Protein AF-A0A7C6CZQ2-F1 (afdb_monomer)

pLDDT: mean 89.4, std 7.91, range [57.25, 97.56]

Mean predicted aligned error: 5.73 Å

Structure (mmCIF, N/CA/C/O backbone):
data_AF-A0A7C6CZQ2-F1
#
_entry.id   AF-A0A7C6CZQ2-F1
#
loop_
_atom_site.group_PDB
_atom_site.id
_atom_site.type_symbol
_atom_site.label_atom_id
_atom_site.label_alt_id
_atom_site.label_comp_id
_atom_site.label_asym_id
_atom_site.label_entity_id
_atom_site.label_seq_id
_atom_site.pdbx_PDB_ins_code
_atom_site.Cartn_x
_atom_site.Cartn_y
_atom_site.Cartn_z
_atom_site.occupancy
_atom_site.B_iso_or_equiv
_atom_site.auth_seq_id
_atom_site.auth_comp_id
_atom_site.auth_asym_id
_atom_site.auth_atom_id
_atom_site.pdbx_PDB_model_num
ATOM 1 N N . MET A 1 1 ? 23.629 -5.383 -35.391 1.00 60.41 1 MET A N 1
ATOM 2 C CA . MET A 1 1 ? 22.673 -4.669 -34.529 1.00 60.41 1 MET A CA 1
ATOM 3 C C . MET A 1 1 ? 22.564 -3.257 -35.066 1.00 60.41 1 MET A C 1
ATOM 5 O O . MET A 1 1 ? 23.593 -2.602 -35.193 1.00 60.41 1 MET A O 1
ATOM 9 N N . ASN A 1 2 ? 21.377 -2.865 -35.525 1.00 86.19 2 ASN A N 1
ATOM 10 C CA . ASN A 1 2 ? 21.144 -1.537 -36.102 1.00 86.19 2 ASN A CA 1
ATOM 11 C C . ASN A 1 2 ? 20.947 -0.507 -34.971 1.00 86.19 2 ASN A C 1
ATOM 13 O O . ASN A 1 2 ? 20.428 -0.851 -33.911 1.00 86.19 2 ASN A O 1
ATOM 17 N N . ASP A 1 3 ? 21.317 0.754 -35.182 1.00 90.19 3 ASP A N 1
ATOM 18 C CA . ASP A 1 3 ? 21.176 1.828 -34.185 1.00 90.19 3 ASP A CA 1
ATOM 19 C C . ASP A 1 3 ? 19.722 1.984 -33.697 1.00 90.19 3 ASP A C 1
ATOM 21 O O . ASP A 1 3 ? 19.472 2.262 -32.522 1.00 90.19 3 ASP A O 1
ATOM 25 N N . ASP A 1 4 ? 18.748 1.749 -34.579 1.00 91.69 4 ASP A N 1
ATOM 26 C CA . ASP A 1 4 ? 17.319 1.802 -34.247 1.00 91.69 4 ASP A CA 1
ATOM 27 C C . ASP A 1 4 ? 16.859 0.642 -33.354 1.00 91.69 4 ASP A C 1
ATOM 29 O O . ASP A 1 4 ? 15.995 0.823 -32.493 1.00 91.69 4 ASP A O 1
ATOM 33 N N . GLU A 1 5 ? 17.462 -0.534 -33.529 1.00 93.56 5 GLU A N 1
ATOM 34 C CA . GLU A 1 5 ? 17.205 -1.732 -32.726 1.00 93.56 5 GLU A CA 1
ATOM 35 C C . GLU A 1 5 ? 17.724 -1.520 -31.300 1.00 93.56 5 GLU A C 1
ATOM 37 O O . GLU A 1 5 ? 16.963 -1.626 -30.341 1.00 93.56 5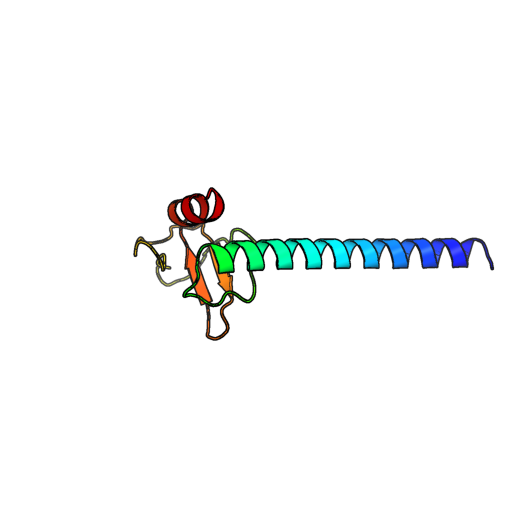 GLU A O 1
ATOM 42 N N . MET A 1 6 ? 18.961 -1.034 -31.170 1.00 92.75 6 MET A N 1
ATOM 43 C CA . MET A 1 6 ? 19.561 -0.680 -29.881 1.00 92.75 6 MET A CA 1
ATOM 44 C C . MET A 1 6 ? 18.772 0.424 -29.155 1.00 92.75 6 MET A C 1
ATOM 46 O O . MET A 1 6 ? 18.573 0.370 -27.941 1.00 92.75 6 MET A O 1
ATOM 50 N N . ARG A 1 7 ? 18.268 1.434 -29.878 1.00 94.19 7 ARG A N 1
ATOM 51 C CA . ARG A 1 7 ? 17.410 2.479 -29.288 1.00 94.19 7 ARG A CA 1
ATOM 52 C C . ARG A 1 7 ? 16.069 1.939 -28.805 1.00 94.19 7 ARG A C 1
ATOM 54 O O . ARG A 1 7 ? 15.527 2.483 -27.844 1.00 94.19 7 ARG A O 1
ATOM 61 N N . ARG A 1 8 ? 15.505 0.940 -29.486 1.00 94.88 8 ARG A N 1
ATOM 62 C CA . ARG A 1 8 ? 14.261 0.288 -29.070 1.00 94.88 8 ARG A CA 1
ATOM 63 C C . ARG A 1 8 ? 14.484 -0.531 -27.803 1.00 94.88 8 ARG A C 1
ATOM 65 O O . ARG A 1 8 ? 13.776 -0.292 -26.832 1.00 94.88 8 ARG A O 1
ATOM 72 N N . GLU A 1 9 ? 15.501 -1.384 -27.787 1.00 95.06 9 GLU A N 1
ATOM 73 C CA . GLU A 1 9 ? 15.862 -2.183 -26.609 1.00 95.06 9 GLU A CA 1
ATOM 74 C C . GLU A 1 9 ? 16.140 -1.297 -25.389 1.00 95.06 9 GLU A C 1
ATOM 76 O O . GLU A 1 9 ? 15.650 -1.559 -24.296 1.00 95.06 9 GLU A O 1
ATOM 81 N N . LEU A 1 10 ? 16.852 -0.178 -25.570 1.00 96.38 10 LEU A N 1
ATOM 82 C CA . LEU A 1 10 ? 17.088 0.778 -24.485 1.00 96.38 10 LEU A CA 1
ATOM 83 C C . LEU A 1 10 ? 15.806 1.427 -23.947 1.00 96.38 10 LEU A C 1
ATOM 85 O O . LEU A 1 10 ? 15.777 1.793 -22.773 1.00 96.38 10 LEU A O 1
ATOM 89 N N . ARG A 1 11 ? 14.769 1.625 -24.772 1.00 95.94 11 ARG A N 1
ATOM 90 C CA . ARG A 1 11 ? 13.468 2.120 -24.289 1.00 95.94 11 ARG A CA 1
ATOM 91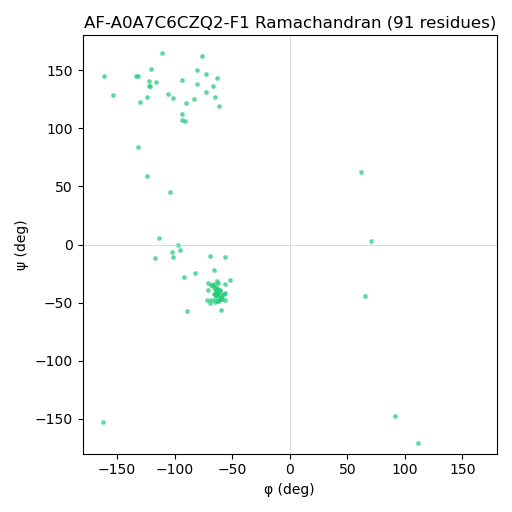 C C . ARG A 1 11 ? 12.740 1.042 -23.497 1.00 95.94 11 ARG A C 1
ATOM 93 O O . ARG A 1 11 ? 12.328 1.327 -22.380 1.00 95.94 11 ARG A O 1
ATOM 100 N N . GLU A 1 12 ? 12.678 -0.175 -24.029 1.00 96.69 12 GLU A N 1
ATOM 101 C CA . GLU A 1 12 ? 12.034 -1.319 -23.370 1.00 96.69 12 GLU A CA 1
ATOM 102 C C . GLU A 1 12 ? 12.686 -1.601 -22.005 1.00 96.69 12 GLU A C 1
ATOM 104 O O . GLU A 1 12 ? 12.006 -1.621 -20.984 1.00 96.69 12 GLU A O 1
ATOM 109 N N . LEU A 1 13 ? 14.020 -1.640 -21.934 1.00 96.94 13 LEU A N 1
ATOM 110 C CA . LEU A 1 13 ? 14.742 -1.823 -20.668 1.00 96.94 13 LEU A CA 1
ATOM 111 C C . LEU A 1 13 ? 14.509 -0.687 -19.660 1.00 96.94 13 LEU A C 1
ATOM 113 O O . LEU A 1 13 ? 14.524 -0.915 -18.450 1.00 96.94 13 LEU A O 1
ATOM 117 N N . ARG A 1 14 ? 14.321 0.554 -20.126 1.00 97.56 14 ARG A N 1
ATOM 118 C CA . ARG A 1 14 ? 13.996 1.687 -19.242 1.00 97.56 14 ARG A CA 1
ATOM 119 C C . ARG A 1 14 ? 12.581 1.577 -18.686 1.00 97.56 14 ARG A C 1
ATOM 121 O O . ARG A 1 14 ? 12.379 1.916 -17.521 1.00 97.56 14 ARG A O 1
ATOM 128 N N . GLU A 1 15 ? 11.634 1.125 -19.499 1.00 97.31 15 GLU A N 1
ATOM 129 C CA . GLU A 1 15 ? 10.255 0.866 -19.084 1.00 97.31 15 GLU A CA 1
ATOM 130 C C . GLU A 1 15 ? 10.204 -0.281 -18.066 1.00 97.31 15 GLU A C 1
ATOM 132 O O . GLU A 1 15 ? 9.647 -0.106 -16.981 1.00 97.31 15 GLU A O 1
ATOM 137 N N . ASP A 1 16 ? 10.895 -1.390 -18.337 1.00 97.19 16 ASP A N 1
ATOM 138 C CA . ASP A 1 16 ? 11.002 -2.526 -17.417 1.00 97.19 16 ASP A CA 1
ATOM 139 C C . ASP A 1 16 ? 11.630 -2.122 -16.079 1.00 97.19 16 ASP A C 1
ATOM 141 O O . ASP A 1 16 ? 11.118 -2.454 -15.008 1.00 97.19 16 ASP A O 1
ATOM 145 N N . LEU A 1 17 ? 12.715 -1.341 -16.110 1.00 97.31 17 LEU A N 1
ATOM 146 C CA . LEU A 1 17 ? 13.355 -0.842 -14.894 1.00 97.31 17 LEU A CA 1
ATOM 147 C C . LEU A 1 17 ? 12.412 0.055 -14.079 1.00 97.31 17 LEU A C 1
ATOM 149 O O . LEU A 1 17 ? 12.425 -0.001 -12.848 1.00 97.31 17 LEU A O 1
ATOM 153 N N . ALA A 1 18 ? 11.602 0.885 -14.740 1.00 96.56 18 ALA A N 1
ATOM 154 C CA . ALA A 1 18 ? 10.622 1.729 -14.064 1.00 96.56 18 ALA A CA 1
ATOM 155 C C . ALA A 1 18 ? 9.536 0.887 -13.375 1.00 96.56 18 ALA A C 1
ATOM 157 O O . ALA A 1 18 ? 9.205 1.149 -12.217 1.00 96.56 18 ALA A O 1
ATOM 158 N N . LEU A 1 19 ? 9.040 -0.161 -14.042 1.00 95.25 19 LEU A N 1
ATOM 159 C CA . LEU A 1 19 ? 8.071 -1.097 -13.467 1.00 95.25 19 LEU A CA 1
ATOM 160 C C . LEU A 1 19 ? 8.647 -1.859 -12.269 1.00 95.25 19 LEU A C 1
ATOM 162 O O . LEU A 1 19 ? 7.985 -1.972 -11.238 1.00 95.25 19 LEU A O 1
ATOM 166 N N . LEU A 1 20 ? 9.890 -2.337 -12.370 1.00 96.31 20 LEU A N 1
ATOM 167 C CA . LEU A 1 20 ? 10.554 -3.049 -11.277 1.00 96.31 20 LEU A CA 1
ATOM 168 C C . LEU A 1 20 ? 10.779 -2.153 -10.057 1.00 96.31 20 LEU A C 1
ATOM 170 O O . LEU A 1 20 ? 10.557 -2.594 -8.932 1.00 96.31 20 LEU A O 1
ATOM 174 N N . ARG A 1 21 ? 11.155 -0.886 -10.262 1.00 95.81 21 ARG A N 1
ATOM 175 C CA . ARG A 1 21 ? 11.290 0.087 -9.166 1.00 95.81 21 ARG A CA 1
ATOM 176 C C . ARG A 1 21 ? 9.962 0.346 -8.464 1.00 95.81 21 ARG A C 1
ATOM 178 O O . ARG A 1 21 ? 9.921 0.339 -7.240 1.00 95.81 21 ARG A O 1
ATOM 185 N N . LEU A 1 22 ? 8.877 0.506 -9.223 1.00 91.94 22 LEU A N 1
ATOM 186 C CA . LEU A 1 22 ? 7.539 0.665 -8.652 1.00 91.94 22 LEU A CA 1
ATOM 187 C C . LEU A 1 22 ? 7.105 -0.581 -7.863 1.00 91.94 22 LEU A C 1
ATOM 189 O O . LEU A 1 22 ? 6.525 -0.468 -6.784 1.00 91.94 22 LEU A O 1
ATOM 193 N N . ALA A 1 23 ? 7.383 -1.777 -8.387 1.00 91.25 23 ALA A N 1
ATOM 194 C CA . ALA A 1 23 ? 7.089 -3.027 -7.693 1.00 91.25 23 ALA A CA 1
ATOM 195 C C . ALA A 1 23 ? 7.894 -3.156 -6.390 1.00 91.25 23 ALA A C 1
ATOM 197 O O . ALA A 1 23 ? 7.339 -3.567 -5.370 1.00 91.25 23 ALA A O 1
ATOM 198 N N . GLN A 1 24 ? 9.170 -2.761 -6.408 1.00 94.06 24 GLN A N 1
ATOM 199 C CA . GLN A 1 24 ? 10.022 -2.731 -5.224 1.00 94.06 24 GLN A CA 1
ATOM 200 C C . GLN A 1 24 ? 9.484 -1.755 -4.167 1.00 94.06 24 GLN A C 1
ATOM 202 O O . GLN A 1 24 ? 9.315 -2.153 -3.019 1.00 94.06 24 GLN A O 1
ATOM 207 N N . GLU A 1 25 ? 9.134 -0.525 -4.548 1.00 91.62 25 GLU A N 1
ATOM 208 C CA . GLU A 1 25 ? 8.561 0.471 -3.631 1.00 91.62 25 GLU A CA 1
ATOM 209 C C . GLU A 1 25 ? 7.258 -0.034 -2.985 1.00 91.62 25 GLU A C 1
ATOM 211 O O . GLU A 1 25 ? 7.046 0.081 -1.777 1.00 91.62 25 GLU A O 1
ATOM 216 N N . ARG A 1 26 ? 6.379 -0.666 -3.774 1.00 90.62 26 ARG A N 1
ATOM 217 C CA . ARG A 1 26 ? 5.144 -1.281 -3.261 1.00 90.62 26 ARG A CA 1
ATOM 218 C C . ARG A 1 26 ? 5.437 -2.408 -2.273 1.00 90.62 26 ARG A C 1
ATOM 220 O O . ARG A 1 26 ? 4.762 -2.502 -1.247 1.00 90.62 26 ARG A O 1
ATOM 227 N N . LEU A 1 27 ? 6.433 -3.244 -2.558 1.00 92.06 27 LEU A N 1
ATOM 228 C CA . LEU A 1 27 ? 6.843 -4.324 -1.663 1.00 92.06 27 LEU A CA 1
ATOM 229 C C . LEU A 1 27 ? 7.420 -3.781 -0.350 1.00 92.06 27 LEU A C 1
ATOM 231 O O . LEU A 1 27 ? 7.070 -4.288 0.716 1.00 92.06 27 LEU A O 1
ATOM 235 N N . GLU A 1 28 ? 8.258 -2.746 -0.409 1.00 92.00 28 GLU A N 1
ATOM 236 C CA . GLU A 1 28 ? 8.817 -2.069 0.767 1.00 92.00 28 GLU A CA 1
ATOM 237 C C . GLU A 1 28 ? 7.700 -1.497 1.646 1.00 92.00 28 GLU A C 1
ATOM 239 O O . GLU A 1 28 ? 7.655 -1.770 2.848 1.00 92.00 28 GLU A O 1
ATOM 244 N N . ASN A 1 29 ? 6.726 -0.813 1.040 1.00 90.56 29 ASN A N 1
ATOM 245 C CA . ASN A 1 29 ? 5.571 -0.283 1.758 1.00 90.56 29 ASN A CA 1
ATOM 246 C C . ASN A 1 29 ? 4.742 -1.384 2.438 1.00 90.56 29 ASN A C 1
ATOM 248 O O . ASN A 1 29 ? 4.387 -1.262 3.610 1.00 90.56 29 ASN A O 1
ATOM 252 N N . VAL A 1 30 ? 4.434 -2.472 1.726 1.00 92.75 30 VAL A N 1
ATOM 253 C CA . VAL A 1 30 ? 3.688 -3.611 2.289 1.00 92.75 30 VAL A CA 1
ATOM 254 C C . VAL A 1 30 ? 4.480 -4.287 3.409 1.00 92.75 30 VAL A C 1
ATOM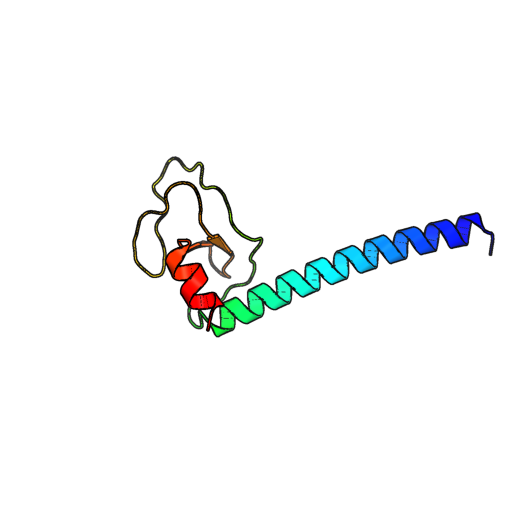 256 O O . VAL A 1 30 ? 3.900 -4.678 4.421 1.00 92.75 30 VAL A O 1
ATOM 259 N N . THR A 1 31 ? 5.799 -4.402 3.266 1.00 92.06 31 THR A N 1
ATOM 260 C CA . THR A 1 31 ? 6.678 -4.995 4.283 1.00 92.06 31 THR A CA 1
ATOM 261 C C . THR A 1 31 ? 6.692 -4.149 5.553 1.00 92.06 31 THR A C 1
ATOM 263 O O . THR A 1 31 ? 6.440 -4.677 6.636 1.00 92.06 31 THR A O 1
ATOM 266 N N . MET A 1 32 ? 6.895 -2.835 5.423 1.00 92.06 32 MET A N 1
ATOM 267 C CA . MET A 1 32 ? 6.823 -1.883 6.534 1.00 92.06 32 MET A CA 1
ATOM 268 C C . MET A 1 32 ? 5.460 -1.956 7.237 1.00 92.06 32 MET A C 1
ATOM 270 O O . MET A 1 32 ? 5.392 -2.079 8.458 1.00 92.06 32 MET A O 1
ATOM 274 N N . LEU A 1 33 ? 4.362 -1.946 6.475 1.00 92.19 33 LEU A N 1
ATOM 275 C CA . LEU A 1 33 ? 3.014 -2.005 7.041 1.00 92.19 33 LEU A CA 1
ATOM 276 C C . LEU A 1 33 ? 2.725 -3.332 7.744 1.00 92.19 33 LEU A C 1
ATOM 278 O O . LEU A 1 33 ? 2.074 -3.321 8.781 1.00 92.19 33 LEU A O 1
ATOM 282 N N . ASN A 1 34 ? 3.210 -4.467 7.236 1.00 92.19 34 ASN A N 1
ATOM 283 C CA . ASN A 1 34 ? 3.072 -5.744 7.941 1.00 92.19 34 ASN A CA 1
ATOM 284 C C . ASN A 1 34 ? 3.900 -5.793 9.228 1.00 92.19 34 ASN A C 1
ATOM 286 O O . ASN A 1 34 ? 3.447 -6.386 10.206 1.00 92.19 34 ASN A O 1
ATOM 290 N N . ALA A 1 35 ? 5.079 -5.166 9.249 1.00 90.56 35 ALA A N 1
ATOM 291 C CA . ALA A 1 35 ? 5.880 -5.055 10.464 1.00 90.56 35 ALA A CA 1
ATOM 292 C C . ALA A 1 35 ? 5.156 -4.221 11.532 1.00 90.56 35 ALA A C 1
ATOM 294 O O . ALA A 1 35 ? 5.097 -4.617 12.695 1.00 90.56 35 ALA A O 1
ATOM 295 N N . ALA A 1 36 ? 4.551 -3.105 11.124 1.00 89.69 36 ALA A N 1
ATOM 296 C CA . ALA A 1 36 ? 3.882 -2.188 12.035 1.00 89.69 36 ALA A CA 1
ATOM 297 C C . ALA A 1 36 ? 2.441 -2.618 12.405 1.00 89.69 36 ALA A C 1
ATOM 299 O O . ALA A 1 36 ? 1.940 -2.275 13.473 1.00 89.69 36 ALA A O 1
ATOM 300 N N . LEU A 1 37 ? 1.772 -3.408 11.554 1.00 88.56 37 LEU A N 1
ATOM 301 C CA . LEU A 1 37 ? 0.385 -3.872 11.711 1.00 88.56 37 LEU A CA 1
ATOM 302 C C . LEU A 1 37 ? 0.302 -5.403 11.662 1.00 88.56 37 LEU A C 1
ATOM 304 O O . LEU A 1 37 ? -0.416 -5.978 10.839 1.00 88.56 37 LEU A O 1
ATOM 308 N N . SER A 1 38 ? 1.005 -6.065 12.582 1.00 80.44 38 SER A N 1
ATOM 309 C CA . SER A 1 38 ? 1.214 -7.524 12.610 1.00 80.44 38 SER A CA 1
ATOM 310 C C . SER A 1 38 ? -0.057 -8.396 12.628 1.00 80.44 38 SER A C 1
ATOM 312 O O . SER A 1 38 ? 0.028 -9.603 12.414 1.00 80.44 38 SER A O 1
ATOM 314 N N . GLY A 1 39 ? -1.246 -7.814 12.827 1.00 83.88 39 GLY A N 1
ATOM 315 C CA . GLY A 1 39 ? -2.534 -8.517 12.799 1.00 83.88 39 GLY A CA 1
ATOM 316 C C . GLY A 1 39 ? -3.367 -8.367 11.519 1.00 83.88 39 GLY A C 1
ATOM 317 O O . GLY A 1 39 ? -4.363 -9.076 11.381 1.00 83.88 39 GLY A O 1
ATOM 318 N N . LEU A 1 40 ? -3.022 -7.459 10.596 1.00 84.44 40 LEU A N 1
ATOM 319 C CA . LEU A 1 40 ? -3.888 -7.155 9.443 1.00 84.44 40 LEU A CA 1
ATOM 320 C C . LEU A 1 40 ? -3.587 -7.997 8.195 1.00 84.44 40 LEU A C 1
ATOM 322 O O . LEU A 1 40 ? -4.503 -8.246 7.413 1.00 84.44 40 LEU A O 1
ATOM 326 N N . GLY A 1 41 ? -2.345 -8.457 8.007 1.00 90.12 41 GLY A N 1
ATOM 327 C CA . GLY A 1 41 ? -1.954 -9.248 6.831 1.00 90.12 41 GLY A CA 1
ATOM 328 C C . GLY A 1 41 ? -2.126 -8.462 5.528 1.00 90.12 41 GLY A C 1
ATOM 329 O O . GLY A 1 41 ? -2.949 -8.814 4.676 1.00 90.12 41 GLY A O 1
ATOM 330 N N . VAL A 1 42 ? -1.383 -7.360 5.413 1.00 92.81 42 VAL A N 1
ATOM 331 C CA . VAL A 1 42 ? -1.449 -6.430 4.280 1.00 92.81 42 VAL A CA 1
ATOM 332 C C . VAL A 1 42 ? -0.794 -7.074 3.061 1.00 92.81 42 VAL A C 1
ATOM 334 O O . VAL A 1 42 ? 0.321 -7.576 3.144 1.00 92.81 42 VAL A O 1
ATOM 337 N N . ILE A 1 43 ? -1.471 -7.043 1.917 1.00 93.62 43 ILE A N 1
ATOM 338 C CA . ILE A 1 43 ? -0.965 -7.581 0.643 1.00 93.62 43 ILE A CA 1
ATOM 339 C C . ILE A 1 43 ? -0.798 -6.506 -0.430 1.00 93.62 43 ILE A C 1
ATOM 341 O O . ILE A 1 43 ? -0.183 -6.757 -1.461 1.00 93.62 43 ILE A O 1
ATOM 345 N N . GLY A 1 44 ? -1.337 -5.310 -0.196 1.00 92.06 44 GLY A N 1
ATOM 346 C CA . GLY A 1 44 ? -1.248 -4.205 -1.136 1.00 92.06 44 GLY A CA 1
ATOM 347 C C . GLY A 1 44 ? -1.524 -2.864 -0.474 1.00 92.06 44 GLY A C 1
ATOM 348 O O . GLY A 1 44 ? -2.357 -2.750 0.427 1.00 9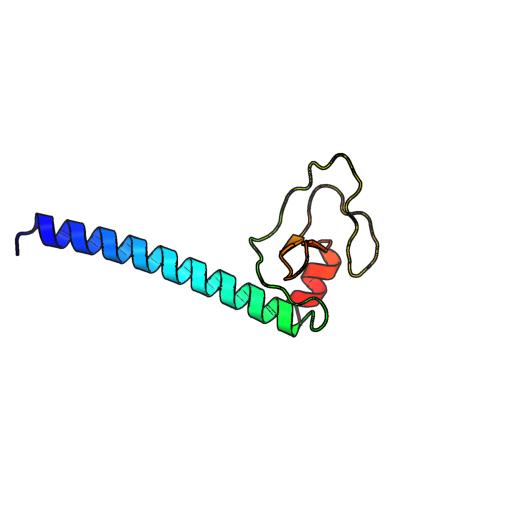2.06 44 GLY A O 1
ATOM 349 N N . TYR A 1 45 ? -0.812 -1.849 -0.947 1.00 90.75 45 TYR A N 1
ATOM 350 C CA . TYR A 1 45 ? -0.983 -0.457 -0.562 1.00 90.75 45 TYR A CA 1
ATOM 351 C C . TYR A 1 45 ? -0.509 0.428 -1.714 1.00 90.75 45 TYR A C 1
ATOM 353 O O . TYR A 1 45 ? 0.594 0.245 -2.228 1.00 90.75 45 TYR A O 1
ATOM 361 N N . GLU A 1 46 ? -1.355 1.370 -2.126 1.00 85.12 46 GLU A N 1
ATOM 362 C CA . GLU A 1 46 ? -1.092 2.246 -3.276 1.00 85.12 46 GLU A CA 1
ATOM 363 C C . GLU A 1 46 ? -0.909 3.717 -2.888 1.00 85.12 46 GLU A C 1
ATOM 365 O O . GLU A 1 46 ? -0.768 4.565 -3.766 1.00 85.12 46 GLU A O 1
ATOM 370 N N . GLY A 1 47 ? -0.883 4.031 -1.590 1.00 86.00 47 GLY A N 1
ATOM 371 C CA . GLY A 1 47 ? -0.751 5.404 -1.116 1.00 86.00 47 GLY A CA 1
ATOM 372 C C . GLY A 1 47 ? -2.009 5.961 -0.436 1.00 86.00 47 GLY A C 1
ATOM 373 O O . GLY A 1 47 ? -2.964 5.229 -0.152 1.00 86.00 47 GLY A O 1
ATOM 374 N N . PRO A 1 48 ? -2.015 7.275 -0.153 1.00 87.81 48 PRO A N 1
ATOM 375 C CA . PRO A 1 48 ? -3.202 7.975 0.314 1.00 87.81 48 PRO A CA 1
ATOM 376 C C . PRO A 1 48 ? -4.302 7.954 -0.754 1.00 87.81 48 PRO A C 1
ATOM 378 O O . PRO A 1 48 ? -4.045 8.096 -1.948 1.00 87.81 48 PRO A O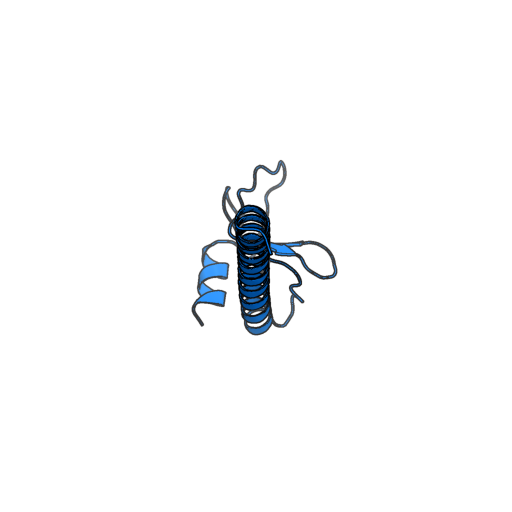 1
ATOM 381 N N . CYS A 1 49 ? -5.546 7.830 -0.308 1.00 86.69 49 CYS A N 1
ATOM 382 C CA . CYS A 1 49 ? -6.725 7.736 -1.157 1.00 86.69 49 CYS A CA 1
ATOM 383 C C . CYS A 1 49 ? -7.816 8.701 -0.680 1.00 86.69 49 CYS A C 1
ATOM 385 O O . CYS A 1 49 ? -7.978 8.960 0.520 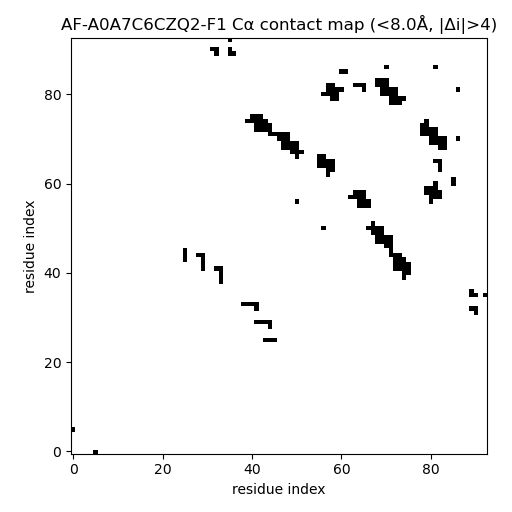1.00 86.69 49 CYS A O 1
ATOM 387 N N . LEU A 1 50 ? -8.552 9.251 -1.647 1.00 84.06 50 LEU A N 1
ATOM 388 C CA . LEU A 1 50 ? -9.716 10.085 -1.384 1.00 84.06 50 LEU A CA 1
ATOM 389 C C . LEU A 1 50 ? -10.967 9.204 -1.325 1.00 84.06 50 LEU A C 1
ATOM 391 O O . LEU A 1 50 ? -11.291 8.508 -2.285 1.00 84.06 50 LEU A O 1
ATOM 395 N N . PHE A 1 51 ? -11.673 9.237 -0.199 1.00 80.44 51 PHE A N 1
ATOM 396 C CA . PHE A 1 51 ? -12.936 8.536 -0.014 1.00 80.44 51 PHE A CA 1
ATOM 397 C C . PHE A 1 51 ? -14.093 9.450 -0.403 1.00 80.44 51 PHE A C 1
ATOM 399 O O . PHE A 1 51 ? -14.465 10.344 0.356 1.00 80.44 51 PHE A O 1
ATOM 406 N N . ASP A 1 52 ? -14.693 9.172 -1.557 1.00 68.75 52 ASP A N 1
ATOM 407 C CA . ASP A 1 52 ? -15.940 9.797 -2.011 1.00 68.75 52 ASP A CA 1
ATOM 408 C C . ASP A 1 52 ? -17.114 8.813 -1.845 1.00 68.75 52 ASP A C 1
ATOM 410 O O . ASP A 1 52 ? -17.897 8.531 -2.751 1.00 68.75 52 ASP A O 1
ATOM 414 N N . LEU A 1 53 ? -17.155 8.155 -0.680 1.00 62.06 53 LEU A N 1
ATOM 415 C CA . LEU A 1 53 ? -18.054 7.032 -0.423 1.00 62.06 53 LEU A CA 1
ATOM 416 C C . LEU A 1 53 ? -19.366 7.499 0.230 1.00 62.06 53 LEU A C 1
ATOM 418 O O . LEU A 1 53 ? -19.340 8.304 1.161 1.00 62.06 53 LEU A O 1
ATOM 422 N N . PRO A 1 54 ? -20.522 6.914 -0.146 1.00 65.12 54 PRO A N 1
ATOM 423 C CA . PRO A 1 54 ? -21.822 7.242 0.449 1.00 65.12 54 PRO A CA 1
ATOM 424 C C . PRO A 1 54 ? -21.961 6.781 1.911 1.00 65.12 54 PRO A C 1
ATOM 426 O O . PRO A 1 54 ? -22.938 7.119 2.578 1.00 65.12 54 PRO A O 1
ATOM 429 N N . LYS A 1 55 ? -21.011 5.982 2.419 1.00 71.44 55 LYS A N 1
ATOM 430 C CA . LYS A 1 55 ? -20.973 5.498 3.804 1.00 71.44 55 LYS A CA 1
ATOM 431 C C . LYS A 1 55 ? -19.733 6.037 4.520 1.00 71.44 55 LYS A C 1
ATOM 433 O O . LYS A 1 55 ? -18.655 6.041 3.924 1.00 71.44 55 LYS A O 1
ATOM 438 N N . PRO A 1 56 ? -19.858 6.434 5.801 1.00 76.25 56 PRO A N 1
ATOM 439 C CA . PRO A 1 56 ? -18.721 6.900 6.579 1.00 76.25 56 PRO A CA 1
ATOM 440 C C . PRO A 1 56 ? -17.689 5.776 6.702 1.00 76.25 56 PRO A C 1
ATOM 442 O O . PRO A 1 56 ? -17.983 4.709 7.239 1.00 76.25 56 PRO A O 1
ATOM 445 N N . THR A 1 57 ? -16.487 6.030 6.191 1.00 89.69 57 THR A N 1
ATOM 446 C CA . THR A 1 57 ? -15.343 5.124 6.327 1.00 89.69 57 THR A CA 1
ATOM 447 C C . THR A 1 57 ? -14.727 5.328 7.705 1.00 89.69 57 THR A C 1
ATOM 449 O O . THR A 1 57 ? -14.632 6.462 8.177 1.00 89.69 57 THR A O 1
ATOM 452 N N . VAL A 1 58 ? -14.351 4.246 8.383 1.00 92.19 58 VAL A N 1
ATOM 453 C CA . VAL A 1 58 ? -13.897 4.284 9.778 1.00 92.19 58 VAL A CA 1
ATOM 454 C C . VAL A 1 58 ? -12.491 3.710 9.871 1.00 92.19 58 VAL A C 1
ATOM 456 O O . VAL A 1 58 ? -12.195 2.690 9.254 1.00 92.19 58 VAL A O 1
ATOM 459 N N . CYS A 1 59 ? -11.628 4.374 10.637 1.00 93.25 59 CYS A N 1
ATOM 460 C CA . CYS A 1 59 ? -10.274 3.909 10.893 1.00 93.25 59 CYS A CA 1
ATOM 461 C C . CYS A 1 59 ? -10.301 2.593 11.681 1.00 93.25 59 CYS A C 1
ATOM 463 O O . CYS A 1 59 ? -10.890 2.536 12.760 1.00 93.25 59 CYS A O 1
ATOM 465 N N . VAL A 1 60 ? -9.615 1.564 11.182 1.00 92.88 60 VAL A N 1
ATOM 466 C CA . VAL A 1 60 ? -9.529 0.247 11.834 1.00 92.88 60 VAL A CA 1
ATOM 467 C C . VAL A 1 60 ? -8.777 0.287 13.173 1.00 92.88 60 VAL A C 1
ATOM 469 O O . VAL A 1 60 ? -8.983 -0.584 14.008 1.00 92.88 60 VAL A O 1
ATOM 472 N N . ILE A 1 61 ? -7.932 1.303 13.394 1.00 92.75 61 ILE A N 1
ATOM 473 C CA . ILE A 1 61 ? -7.115 1.441 14.610 1.00 92.75 61 ILE A CA 1
ATOM 474 C C . ILE A 1 61 ? -7.861 2.218 15.698 1.00 92.75 61 ILE A C 1
ATOM 476 O O . ILE A 1 61 ? -8.053 1.715 16.798 1.00 92.75 61 ILE A O 1
ATOM 480 N N . CYS A 1 62 ? -8.301 3.445 15.403 1.00 93.69 62 CYS A N 1
ATOM 481 C CA . CYS A 1 62 ? -8.888 4.334 16.413 1.00 93.69 62 CYS A CA 1
ATOM 482 C C . CYS A 1 62 ? -10.420 4.424 16.375 1.00 93.69 62 CYS A C 1
ATOM 484 O O . CYS A 1 62 ? -11.009 5.094 17.219 1.00 93.69 62 CY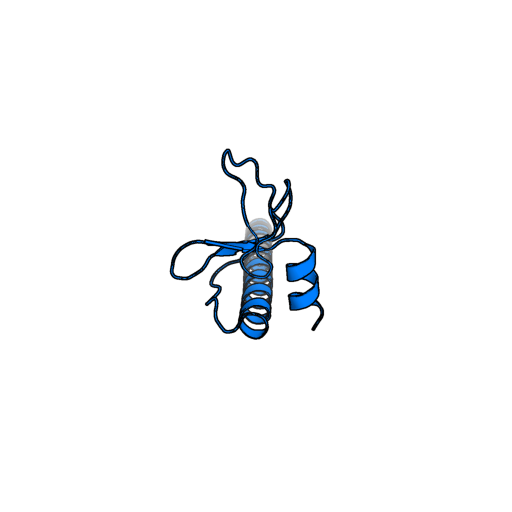S A O 1
ATOM 486 N N . GLY A 1 63 ? -11.086 3.824 15.383 1.00 93.50 63 GLY A N 1
ATOM 487 C CA . GLY A 1 63 ? -12.543 3.906 15.236 1.00 93.50 63 GLY A CA 1
ATOM 488 C C . GLY A 1 63 ? -13.073 5.285 14.817 1.00 93.50 63 GLY A C 1
ATOM 489 O O . GLY A 1 63 ? -14.286 5.476 14.720 1.00 93.50 63 GLY A O 1
ATOM 490 N N . ALA A 1 64 ? -12.199 6.262 14.554 1.00 91.94 64 ALA A N 1
ATOM 491 C CA . ALA A 1 64 ? -12.608 7.584 14.093 1.00 91.94 64 ALA A CA 1
ATOM 492 C C . ALA A 1 64 ? -13.094 7.543 12.639 1.00 91.94 64 ALA A C 1
ATOM 494 O O . ALA A 1 64 ? -12.571 6.794 11.808 1.00 91.94 64 ALA A O 1
ATOM 495 N N . ARG A 1 65 ? -14.068 8.397 12.310 1.00 91.00 65 ARG A N 1
ATOM 496 C CA . ARG A 1 65 ? -14.495 8.599 10.921 1.00 91.00 65 ARG A CA 1
ATOM 497 C C . ARG A 1 65 ? -13.376 9.250 10.118 1.00 91.00 65 ARG A C 1
ATOM 499 O O . ARG A 1 65 ? -12.742 10.201 10.573 1.00 91.00 65 ARG A O 1
ATOM 506 N N . ILE A 1 66 ? -13.164 8.742 8.914 1.00 90.44 66 ILE A N 1
ATOM 507 C CA . ILE A 1 66 ? -12.207 9.278 7.959 1.00 90.44 66 ILE A CA 1
ATOM 508 C C . ILE A 1 66 ? -12.957 10.252 7.057 1.00 90.44 66 ILE A C 1
ATOM 510 O O . ILE A 1 66 ? -13.822 9.853 6.278 1.00 90.44 66 ILE A O 1
ATOM 514 N N . ASN A 1 67 ? -12.632 11.536 7.183 1.00 82.81 67 ASN A N 1
ATOM 515 C CA . ASN A 1 67 ? -13.253 12.592 6.394 1.00 82.81 67 ASN A CA 1
ATOM 516 C C . ASN A 1 67 ? -12.396 12.853 5.153 1.00 82.81 67 ASN A C 1
ATOM 518 O O . ASN A 1 67 ? -11.322 13.442 5.262 1.00 82.81 67 ASN A O 1
ATOM 522 N N . HIS A 1 68 ? -12.891 12.427 3.991 1.00 80.69 68 HIS A N 1
ATOM 523 C CA . HIS A 1 68 ? -12.329 12.648 2.652 1.00 80.69 68 H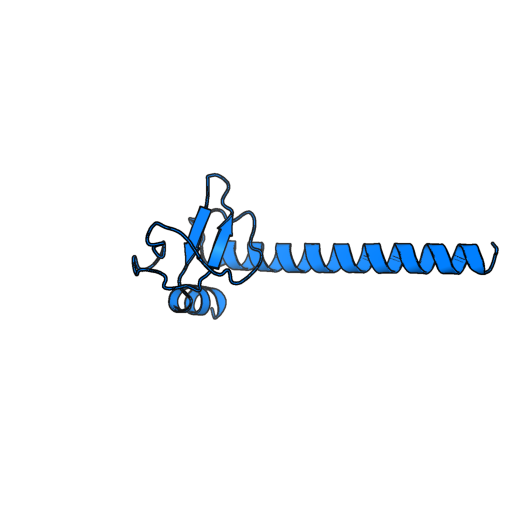IS A CA 1
ATOM 524 C C . HIS A 1 68 ? -10.973 12.005 2.352 1.00 80.69 68 HIS A C 1
ATOM 526 O O . HIS A 1 68 ? -10.843 11.433 1.283 1.00 80.69 68 HIS A O 1
ATOM 532 N N . LEU A 1 69 ? -9.974 12.065 3.235 1.00 88.19 69 LEU A N 1
ATOM 533 C CA . LEU A 1 69 ? -8.623 11.561 2.970 1.00 88.19 69 LEU A CA 1
ATOM 534 C C . LEU A 1 69 ? -8.196 10.535 4.020 1.00 88.19 69 LEU A C 1
ATOM 536 O O . LEU A 1 69 ? -8.191 10.818 5.221 1.00 88.19 69 LEU A O 1
ATOM 540 N N . GLY A 1 70 ? -7.760 9.368 3.562 1.00 91.88 70 GLY A N 1
ATOM 541 C CA . GLY A 1 70 ? -7.083 8.394 4.407 1.00 91.88 70 GLY A CA 1
ATOM 542 C C . GLY A 1 70 ? -6.326 7.369 3.584 1.00 91.88 70 GLY A C 1
ATOM 543 O O . GLY A 1 70 ? -5.870 7.658 2.482 1.00 91.88 70 GLY A O 1
ATOM 544 N N . TYR A 1 71 ? -6.153 6.184 4.148 1.00 93.25 71 TYR A N 1
ATOM 545 C CA . TYR A 1 71 ? -5.255 5.167 3.618 1.00 93.25 71 TYR A CA 1
ATOM 546 C C . TYR A 1 71 ? -6.016 3.858 3.527 1.00 93.25 71 TYR A C 1
ATOM 548 O O . TYR A 1 71 ? -6.567 3.394 4.524 1.00 93.25 71 TYR A O 1
ATOM 556 N N . GLU A 1 72 ? -6.073 3.284 2.333 1.00 93.25 72 GLU A N 1
ATOM 557 C CA . GLU A 1 72 ? -6.709 1.997 2.096 1.00 93.25 72 GLU A CA 1
ATOM 558 C C . GLU A 1 72 ? -5.638 0.915 1.988 1.00 93.25 72 GLU A C 1
ATOM 560 O O . GLU A 1 72 ? -4.697 1.018 1.201 1.00 93.25 72 GLU A O 1
ATOM 565 N N . LEU A 1 73 ? -5.793 -0.127 2.797 1.00 93.62 73 LEU A N 1
ATOM 566 C CA . LEU A 1 73 ? -4.949 -1.309 2.778 1.00 93.62 73 LEU A CA 1
ATOM 567 C C . LEU A 1 73 ? -5.725 -2.456 2.144 1.00 93.62 73 LEU A C 1
ATOM 569 O O . LEU A 1 73 ? -6.847 -2.764 2.559 1.00 93.62 73 LEU A O 1
ATOM 573 N N . GLN A 1 74 ? -5.106 -3.120 1.173 1.00 94.44 74 GLN A N 1
ATOM 574 C CA . GLN A 1 74 ? -5.600 -4.388 0.657 1.00 94.44 74 GLN A CA 1
ATOM 575 C C . GLN A 1 74 ? -5.116 -5.503 1.575 1.00 94.44 74 GLN A C 1
ATOM 577 O O . GLN A 1 74 ? -3.917 -5.636 1.827 1.00 94.44 74 GLN A O 1
ATOM 582 N N . LEU A 1 75 ? -6.054 -6.301 2.076 1.00 93.88 75 LEU A N 1
ATOM 583 C CA . LEU A 1 75 ? -5.779 -7.453 2.927 1.00 93.88 75 LEU A CA 1
ATOM 584 C C . LEU A 1 75 ? -6.099 -8.738 2.160 1.00 93.88 75 LEU A C 1
ATOM 586 O O . LEU A 1 75 ? -6.864 -8.719 1.195 1.00 93.88 75 LEU A O 1
ATOM 590 N N . HIS A 1 76 ? -5.618 -9.884 2.647 1.00 88.19 76 HIS A N 1
ATOM 591 C CA . HIS A 1 76 ? -6.043 -11.192 2.120 1.00 88.19 76 HIS A CA 1
ATOM 592 C C . HIS A 1 76 ? -7.570 -11.364 2.087 1.00 88.19 76 HIS A C 1
ATOM 594 O O . HIS A 1 76 ? -8.100 -12.096 1.252 1.00 88.19 76 HIS A O 1
ATOM 600 N N . ARG A 1 77 ? -8.281 -10.715 3.017 1.00 87.69 77 ARG A N 1
ATOM 601 C CA . ARG A 1 77 ? -9.741 -10.752 3.121 1.00 87.69 77 ARG A CA 1
ATOM 602 C C . ARG A 1 77 ? -10.305 -9.346 3.265 1.00 87.69 77 ARG A C 1
ATOM 604 O O . ARG A 1 77 ? -10.613 -8.894 4.363 1.00 87.69 77 ARG A O 1
ATOM 611 N N . GLY A 1 78 ? -10.478 -8.680 2.131 1.00 91.00 78 GLY A N 1
ATOM 612 C CA . GLY A 1 78 ? -11.146 -7.386 2.056 1.00 91.00 78 GLY A CA 1
ATOM 613 C C . GLY A 1 78 ? -10.183 -6.213 2.176 1.00 91.00 78 GLY A C 1
ATOM 614 O O . GLY A 1 78 ? -9.054 -6.262 1.692 1.00 91.00 78 GLY A O 1
ATOM 615 N N . ARG A 1 79 ? -10.676 -5.125 2.766 1.00 92.00 79 ARG A N 1
ATOM 616 C CA . ARG A 1 79 ? -9.970 -3.849 2.844 1.00 92.00 79 ARG A CA 1
ATOM 617 C C . ARG A 1 79 ? -10.051 -3.289 4.251 1.00 92.00 79 ARG A C 1
ATOM 619 O O . ARG A 1 79 ? -11.076 -3.449 4.913 1.00 92.00 79 ARG A O 1
ATOM 626 N N . ALA A 1 80 ? -8.989 -2.622 4.672 1.00 92.25 80 ALA A N 1
ATOM 627 C CA . ALA A 1 80 ? -8.965 -1.839 5.896 1.00 92.25 80 ALA A CA 1
ATOM 628 C C . ALA A 1 80 ? -8.645 -0.384 5.578 1.00 92.25 80 ALA A C 1
ATOM 630 O O . ALA A 1 80 ? -7.946 -0.083 4.612 1.00 92.25 80 ALA A O 1
ATOM 631 N N . HIS A 1 81 ? -9.149 0.513 6.416 1.00 93.25 81 HIS A N 1
ATOM 632 C CA . HIS A 1 81 ? -8.987 1.945 6.233 1.00 93.25 81 HIS A CA 1
ATOM 633 C C . HIS A 1 81 ? -8.310 2.546 7.456 1.00 93.25 81 HIS A C 1
ATOM 635 O O . HIS A 1 81 ? -8.655 2.208 8.587 1.00 93.25 81 HIS A O 1
ATOM 641 N N . LEU A 1 82 ? -7.340 3.429 7.240 1.00 93.19 82 LEU A N 1
ATOM 642 C CA . LEU A 1 82 ? -6.641 4.153 8.296 1.00 93.19 82 LEU A CA 1
ATOM 643 C C . LEU A 1 82 ? -6.795 5.656 8.091 1.00 93.19 82 LEU A C 1
ATOM 645 O O . LEU A 1 82 ? -6.754 6.167 6.970 1.00 93.19 82 LEU A O 1
ATOM 649 N N . CYS A 1 83 ? -6.973 6.377 9.195 1.00 93.38 83 CYS A N 1
ATOM 650 C CA . CYS A 1 83 ? -6.873 7.828 9.176 1.00 93.38 83 CYS A CA 1
ATOM 651 C C . CYS A 1 83 ? -5.400 8.253 9.110 1.00 93.38 83 CYS A C 1
ATOM 653 O O . CYS A 1 83 ? -4.496 7.487 9.448 1.00 93.38 83 CYS A O 1
ATOM 655 N N . LYS A 1 84 ? -5.165 9.510 8.727 1.00 91.75 84 LYS A N 1
ATOM 656 C CA . LYS A 1 84 ? -3.814 10.074 8.634 1.00 91.75 84 LYS A CA 1
ATOM 657 C C . LYS A 1 84 ? -3.019 9.985 9.935 1.00 91.75 84 LYS A C 1
ATOM 659 O O . LYS A 1 84 ? -1.848 9.645 9.876 1.00 91.75 84 LYS A O 1
ATOM 664 N N . GLY A 1 85 ? -3.650 10.248 11.081 1.00 92.69 85 GLY A N 1
ATOM 665 C CA . GLY A 1 85 ? -2.978 10.181 12.384 1.00 92.69 85 GLY A CA 1
ATOM 666 C C . GLY A 1 85 ? -2.424 8.787 12.671 1.00 92.69 85 GLY A C 1
ATOM 667 O O . GLY A 1 85 ? -1.219 8.628 12.825 1.00 92.69 85 GLY A O 1
ATOM 668 N N . CYS A 1 86 ? -3.288 7.771 12.624 1.00 93.12 86 CYS A N 1
ATOM 669 C CA . CYS A 1 86 ? -2.875 6.394 12.882 1.00 93.12 86 CYS A CA 1
ATOM 670 C C . CYS A 1 86 ? -1.882 5.874 11.839 1.00 93.12 86 CYS A C 1
ATOM 672 O O . CYS A 1 86 ? -0.969 5.143 12.194 1.00 93.12 86 CYS A O 1
ATOM 674 N N . PHE A 1 87 ? -2.025 6.250 10.563 1.00 92.38 87 PHE A N 1
ATOM 675 C CA . 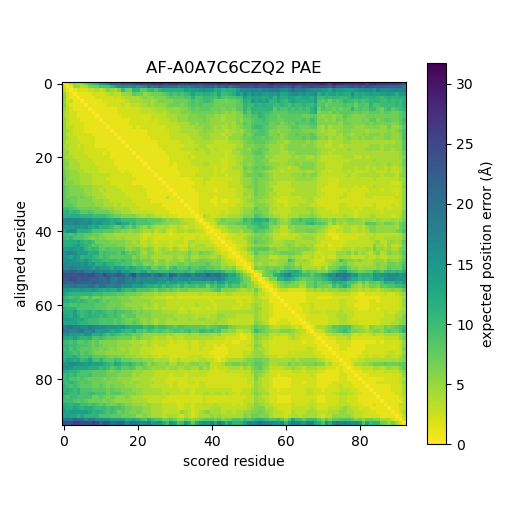PHE A 1 87 ? -1.037 5.874 9.552 1.00 92.38 87 PHE A CA 1
ATOM 676 C C . PHE A 1 87 ? 0.338 6.473 9.874 1.00 92.38 87 PHE A C 1
ATOM 678 O O . PHE A 1 87 ? 1.320 5.745 9.912 1.00 92.38 87 PHE A O 1
ATOM 685 N N . SER A 1 88 ? 0.407 7.775 10.173 1.00 91.31 88 SER A N 1
ATOM 686 C CA . SER A 1 88 ? 1.669 8.431 10.524 1.00 91.31 88 SER A CA 1
ATOM 687 C C . SER A 1 88 ? 2.317 7.841 11.774 1.00 91.31 88 SER A C 1
ATOM 689 O O . SER A 1 88 ? 3.530 7.679 11.782 1.00 91.31 88 SER A O 1
ATOM 691 N N . GLU A 1 89 ? 1.550 7.497 12.808 1.00 91.38 89 GLU A N 1
ATOM 692 C CA . GLU A 1 89 ? 2.087 6.848 14.015 1.00 91.38 89 GLU A CA 1
ATOM 693 C C . GLU A 1 89 ? 2.742 5.501 13.689 1.00 91.38 89 GLU A C 1
ATOM 695 O O . GLU A 1 89 ? 3.867 5.239 14.105 1.00 91.38 89 GLU A O 1
ATOM 700 N N . VAL A 1 90 ? 2.060 4.691 12.878 1.00 89.62 90 VAL A N 1
ATOM 701 C CA . VAL A 1 90 ? 2.477 3.340 12.478 1.00 89.62 90 VAL A CA 1
ATOM 702 C C . VAL A 1 90 ? 3.705 3.362 11.563 1.00 89.62 90 VAL A C 1
ATOM 704 O O . VAL A 1 90 ? 4.539 2.471 11.648 1.00 89.62 90 VAL A O 1
ATOM 707 N N . THR A 1 91 ? 3.837 4.362 10.687 1.00 85.25 91 THR A N 1
ATOM 708 C CA . THR A 1 91 ? 4.958 4.447 9.733 1.00 85.25 91 THR A CA 1
ATOM 709 C C . THR A 1 91 ? 6.128 5.307 10.212 1.00 85.25 91 THR A C 1
ATOM 711 O O . THR A 1 91 ? 7.115 5.423 9.493 1.00 85.25 91 THR A O 1
ATOM 714 N N . SER A 1 92 ? 6.015 5.970 11.368 1.00 81.31 92 SER A N 1
ATOM 715 C CA . SER A 1 92 ? 7.105 6.776 11.952 1.00 81.31 92 SER A CA 1
ATOM 716 C C . SER A 1 92 ? 7.909 6.024 13.017 1.00 81.31 92 SER A C 1
ATOM 718 O O . SER A 1 92 ? 8.816 6.613 13.604 1.00 81.31 92 SER A O 1
ATOM 720 N N . THR A 1 93 ? 7.544 4.770 13.305 1.00 57.25 93 THR A N 1
ATOM 721 C CA . THR A 1 93 ? 8.255 3.882 14.241 1.00 57.25 93 THR A CA 1
ATOM 722 C C . THR A 1 93 ? 9.296 3.048 13.510 1.00 57.25 93 THR A C 1
ATOM 724 O O . THR A 1 93 ? 10.375 2.837 14.106 1.00 57.25 93 THR A O 1
#

Nearest PDB structures (foldseek):
  4b6d-assembly3_C  TM=5.636E-01  e=2.773E-01  Homo sapiens
  4ado-assembly2_B  TM=4.012E-01  e=7.269E-01  Staphylococcus aureus
  3k4i-assembly1_C  TM=5.698E-01  e=2.801E+00  Pseudomonas syringae pv. tomato
  6dz2-assembly1_C  TM=3.267E-01  e=8.347E+00  Homo sapiens

Solvent-accessible surface area (backbone atoms only — not comparable to full-atom values): 5355 Å² total; per-residue (Å²): 135,53,75,69,54,56,54,48,51,56,48,54,55,51,52,51,50,52,52,52,52,52,52,48,53,39,48,51,52,29,50,53,47,32,71,60,37,76,85,65,53,52,74,39,54,87,56,80,42,75,56,91,61,100,59,89,46,50,14,74,85,80,64,47,74,41,75,49,54,26,34,53,36,35,30,87,82,59,71,47,37,34,29,60,68,62,48,50,59,50,75,72,112

Foldseek 3Di:
DDPVVVVVVVVVVVVVVVVVVVVVVFVVVQVLLCVLPVPFAFDTWDDKDFDPDPDFAAAPPPRDTADGIWTWTDHPPGIGTHHPVVVCVSNVD

Radius of gyration: 18.33 Å; Cα contacts (8 Å, |Δi|>4): 112; chains: 1; bounding box: 44×24×52 Å

Sequence (93 aa):
MNDDEMRRELRELREDLALLRLAQERLENVTMLNAALSGLGVIGYEGPCLFDLPKPTVCVICGARINHLGYELQLHRGRAHLCKGCFSEVTST

Secondary structure (DSSP, 8-state):
--HHHHHHHHHHHHHHHHHHHHHHHHHHHHHHHHHH-TTT-EEEEEEEEE---SS-EE-TTT--EE-SEEEEEEETTEEEEE-HHHHHHHH--